Protein AF-A0A7U5YHY9-F1 (afdb_monomer_lite)

Structure (mmCIF, N/CA/C/O backbone):
data_AF-A0A7U5YHY9-F1
#
_entry.id   AF-A0A7U5YHY9-F1
#
loop_
_atom_site.group_PDB
_atom_site.id
_atom_site.type_symbol
_atom_site.label_atom_id
_atom_site.label_alt_id
_atom_site.label_comp_id
_atom_site.label_asym_id
_atom_site.label_entity_id
_atom_site.label_seq_id
_atom_site.pdbx_PDB_ins_code
_atom_site.Cartn_x
_atom_site.Cartn_y
_atom_site.Cartn_z
_atom_site.occupancy
_atom_site.B_iso_or_equiv
_atom_site.auth_seq_id
_atom_site.auth_comp_id
_atom_site.auth_asym_id
_atom_site.auth_atom_id
_atom_site.pdbx_PDB_model_num
ATOM 1 N N . MET A 1 1 ? -14.260 6.556 -24.002 1.00 39.75 1 MET A N 1
ATOM 2 C CA . MET A 1 1 ? -14.361 5.098 -23.768 1.00 39.75 1 MET A CA 1
ATOM 3 C C . MET A 1 1 ? -15.063 4.883 -22.438 1.00 39.75 1 MET A C 1
ATOM 5 O O . MET A 1 1 ? -14.672 5.520 -21.474 1.00 39.75 1 MET A O 1
ATOM 9 N N . ARG A 1 2 ? -16.138 4.084 -22.380 1.00 40.69 2 ARG A N 1
ATOM 10 C CA . ARG A 1 2 ? -16.777 3.734 -21.097 1.00 40.69 2 ARG A CA 1
ATOM 11 C C . ARG A 1 2 ? -15.919 2.653 -20.438 1.00 40.69 2 ARG A C 1
ATOM 13 O O . ARG A 1 2 ? -15.773 1.578 -21.011 1.00 40.69 2 ARG A O 1
ATOM 20 N N . HIS A 1 3 ? -15.315 2.956 -19.293 1.00 51.28 3 HIS A N 1
ATOM 21 C CA . HIS A 1 3 ? -14.530 1.981 -18.535 1.00 51.28 3 HIS A CA 1
ATOM 22 C C . HIS A 1 3 ? -15.446 0.840 -18.067 1.00 51.28 3 HIS A C 1
ATOM 24 O O . HIS A 1 3 ? -16.554 1.087 -17.590 1.00 51.28 3 HIS A O 1
ATOM 30 N N . SER A 1 4 ? -15.005 -0.411 -18.227 1.00 55.16 4 SER A N 1
ATOM 31 C CA . SER A 1 4 ? -15.722 -1.565 -17.675 1.00 55.16 4 SER A CA 1
ATOM 32 C C . SER A 1 4 ? -15.758 -1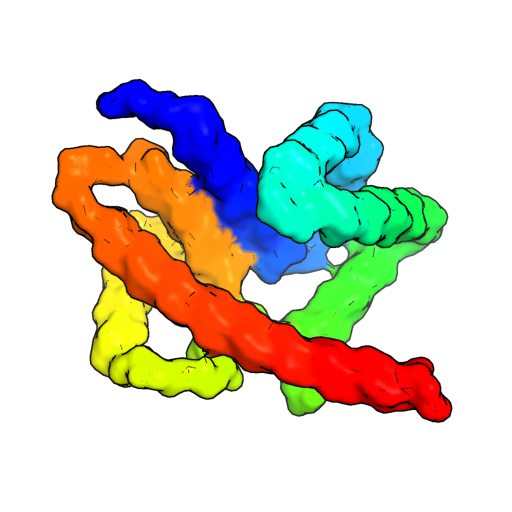.462 -16.140 1.00 55.16 4 SER A C 1
ATOM 34 O O . SER A 1 4 ? -14.768 -1.024 -15.548 1.00 55.16 4 SER A O 1
ATOM 36 N N . PRO A 1 5 ? -16.834 -1.895 -15.457 1.00 60.19 5 PRO A N 1
ATOM 37 C CA . PRO A 1 5 ? -16.908 -1.899 -13.991 1.00 60.19 5 PRO A CA 1
ATOM 38 C C . PRO A 1 5 ? -15.712 -2.589 -13.312 1.00 60.19 5 PRO A C 1
ATOM 40 O O . PRO A 1 5 ? -15.262 -2.170 -12.247 1.00 60.19 5 PRO A O 1
ATOM 43 N N . LEU A 1 6 ? -15.144 -3.614 -13.959 1.00 62.91 6 LEU A N 1
ATOM 44 C CA . LEU A 1 6 ? -13.945 -4.324 -13.495 1.00 62.91 6 LEU A CA 1
ATOM 45 C C . LEU A 1 6 ? -12.694 -3.436 -13.517 1.00 62.91 6 LEU A C 1
ATOM 47 O O . LEU A 1 6 ? -11.847 -3.500 -12.628 1.00 62.91 6 LEU A O 1
ATOM 51 N N . THR A 1 7 ? -12.594 -2.587 -14.532 1.00 63.38 7 THR A N 1
ATOM 52 C CA . THR A 1 7 ? -11.481 -1.673 -14.767 1.00 63.38 7 THR A CA 1
ATOM 53 C C . THR A 1 7 ? -11.444 -0.558 -13.722 1.00 63.38 7 THR A C 1
ATOM 55 O O . THR A 1 7 ? -10.399 -0.304 -13.123 1.00 63.38 7 THR A O 1
ATOM 58 N N . SER A 1 8 ? -12.596 0.050 -13.434 1.00 69.38 8 SER A N 1
ATOM 59 C CA . SER A 1 8 ? -12.729 1.060 -12.377 1.00 69.38 8 SER A CA 1
ATOM 60 C C . SER A 1 8 ? -12.472 0.476 -10.986 1.00 69.38 8 SER A C 1
ATOM 62 O O . SER A 1 8 ? -11.839 1.122 -10.153 1.00 69.38 8 SER A O 1
ATOM 64 N N . ARG A 1 9 ? -12.884 -0.777 -10.746 1.00 75.94 9 ARG A N 1
ATOM 65 C CA . ARG A 1 9 ? -12.631 -1.466 -9.475 1.00 75.94 9 ARG A CA 1
ATOM 66 C C . ARG A 1 9 ? -11.141 -1.708 -9.225 1.00 75.94 9 ARG A C 1
ATOM 68 O O . ARG A 1 9 ? -10.681 -1.502 -8.109 1.00 75.94 9 ARG A O 1
ATOM 75 N N . ARG A 1 10 ? -10.375 -2.088 -10.254 1.00 78.44 10 ARG A N 1
ATOM 76 C CA . ARG A 1 10 ? -8.914 -2.257 -10.145 1.00 78.44 10 ARG A CA 1
ATOM 77 C C . ARG A 1 10 ? -8.200 -0.945 -9.828 1.00 78.44 10 ARG A C 1
ATOM 79 O O . ARG A 1 10 ? -7.355 -0.927 -8.942 1.00 78.44 10 ARG A O 1
ATOM 86 N N . ALA A 1 11 ? -8.574 0.144 -10.499 1.00 81.25 11 ALA A N 1
ATOM 87 C CA . ALA A 1 11 ? -7.994 1.459 -10.231 1.00 81.25 11 ALA A CA 1
ATOM 88 C C . ALA A 1 11 ? -8.232 1.909 -8.780 1.00 81.25 11 ALA A C 1
ATOM 90 O O . ALA A 1 11 ? -7.306 2.387 -8.133 1.00 81.25 11 ALA A O 1
ATOM 91 N N . ALA A 1 12 ? -9.440 1.688 -8.247 1.00 83.88 12 ALA A N 1
ATOM 92 C CA . ALA A 1 12 ? -9.754 1.992 -6.851 1.00 83.88 12 ALA A CA 1
ATOM 93 C C . ALA A 1 12 ? -8.898 1.177 -5.864 1.00 83.88 12 ALA A C 1
ATOM 95 O O . ALA A 1 12 ? -8.415 1.722 -4.877 1.00 83.88 12 ALA A O 1
ATOM 96 N N . VAL A 1 13 ? -8.663 -0.109 -6.149 1.00 86.06 13 VAL A N 1
ATOM 97 C CA . VAL A 1 13 ? -7.796 -0.963 -5.320 1.00 86.06 13 VAL A CA 1
ATOM 98 C C . VAL A 1 13 ? -6.344 -0.481 -5.350 1.00 86.06 13 VAL A C 1
ATOM 100 O O . VAL A 1 13 ? -5.727 -0.362 -4.295 1.00 86.06 13 VAL A O 1
ATOM 103 N N . TYR A 1 14 ? -5.803 -0.153 -6.528 1.00 86.88 14 TYR A N 1
ATOM 104 C CA . TYR A 1 14 ? -4.445 0.388 -6.638 1.00 86.88 14 TYR A CA 1
ATOM 105 C C . TYR A 1 14 ? -4.294 1.714 -5.895 1.00 86.88 14 TYR A C 1
ATOM 107 O O . TYR A 1 14 ? -3.343 1.892 -5.138 1.00 86.88 14 TYR A O 1
ATOM 115 N N . GLN A 1 15 ? -5.264 2.614 -6.051 1.00 85.81 15 GLN A N 1
ATOM 116 C CA . GLN A 1 15 ? -5.257 3.893 -5.353 1.00 85.81 15 GLN A CA 1
ATOM 117 C C . GLN A 1 15 ? -5.297 3.718 -3.830 1.00 85.81 15 GLN A C 1
ATOM 119 O O . GLN A 1 15 ? -4.620 4.448 -3.110 1.00 85.81 15 GLN A O 1
ATOM 124 N N . TRP A 1 16 ? -6.069 2.750 -3.340 1.00 89.31 16 TRP A N 1
ATOM 125 C CA . TRP A 1 16 ? -6.160 2.462 -1.914 1.00 89.31 16 TRP A CA 1
ATOM 126 C C . TRP A 1 16 ? -4.847 1.914 -1.345 1.00 89.31 16 TRP A C 1
ATOM 128 O O . TRP A 1 16 ? -4.351 2.442 -0.353 1.00 89.31 16 TRP A O 1
ATOM 138 N N . PHE A 1 17 ? -4.228 0.925 -1.998 1.00 90.12 17 PHE A N 1
ATOM 139 C CA . PHE A 1 17 ? -2.922 0.419 -1.560 1.00 90.12 17 PHE A CA 1
ATOM 140 C C . PHE A 1 17 ? -1.821 1.475 -1.649 1.00 90.12 17 PHE A C 1
ATOM 142 O O . PHE A 1 17 ? -0.970 1.532 -0.768 1.00 90.12 17 PHE A O 1
ATOM 149 N N . SER A 1 18 ? -1.857 2.336 -2.670 1.00 89.19 18 SER A N 1
ATOM 150 C CA . SER A 1 18 ? -0.938 3.471 -2.774 1.00 89.19 18 SER A CA 1
ATOM 151 C C . SER A 1 18 ? -0.998 4.345 -1.519 1.00 89.19 18 SER A C 1
ATOM 153 O O . SER A 1 18 ? 0.035 4.627 -0.924 1.00 89.19 18 SER A O 1
ATOM 155 N N . GLN A 1 19 ? -2.199 4.687 -1.043 1.00 89.19 19 GLN A N 1
ATOM 156 C CA . GLN A 1 19 ? -2.361 5.491 0.173 1.00 89.19 19 GLN A CA 1
ATOM 157 C C . GLN A 1 19 ? -1.855 4.782 1.435 1.00 89.19 19 GLN A C 1
ATOM 159 O O . GLN A 1 19 ? -1.265 5.433 2.290 1.00 89.19 19 GLN A O 1
ATOM 164 N N . LEU A 1 20 ? -2.071 3.468 1.556 1.00 90.94 20 LEU A N 1
ATOM 165 C CA . LEU A 1 20 ? -1.621 2.690 2.718 1.00 90.94 20 LEU A CA 1
ATOM 166 C C . LEU A 1 20 ? -0.097 2.529 2.796 1.00 90.94 20 LEU A C 1
ATOM 168 O O . LEU A 1 20 ? 0.433 2.359 3.889 1.00 90.94 20 LEU A O 1
ATOM 172 N N . LEU A 1 21 ? 0.585 2.522 1.649 1.00 91.06 21 LEU A N 1
ATOM 173 C CA . LEU A 1 21 ? 2.012 2.205 1.548 1.00 91.06 21 LEU A CA 1
ATOM 174 C C . LEU A 1 21 ? 2.897 3.436 1.343 1.00 91.06 21 LEU A C 1
ATOM 176 O O . LEU A 1 21 ? 4.114 3.299 1.359 1.00 91.06 21 LEU A O 1
ATOM 180 N N . PHE A 1 22 ? 2.319 4.612 1.093 1.00 89.06 22 PHE A N 1
ATOM 181 C CA . PHE A 1 22 ? 3.099 5.816 0.802 1.00 89.06 22 PHE A CA 1
ATOM 182 C C . PHE A 1 22 ? 3.717 6.433 2.057 1.00 89.06 22 PHE A C 1
ATOM 184 O O . PHE A 1 2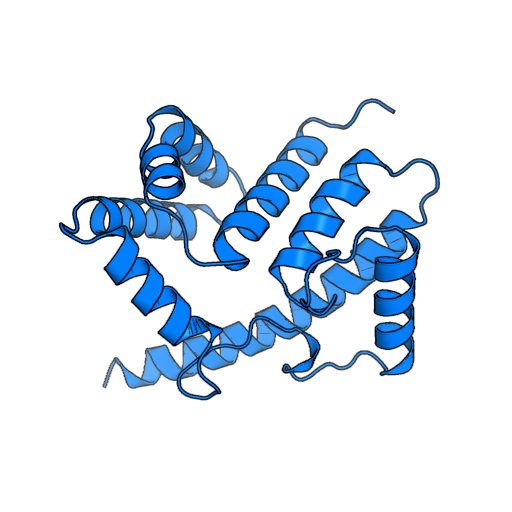2 ? 4.868 6.844 2.040 1.00 89.06 22 PHE A O 1
ATOM 191 N N . GLN A 1 23 ? 2.948 6.507 3.142 1.00 89.62 23 GLN A N 1
ATOM 192 C CA . GLN A 1 23 ? 3.377 7.133 4.387 1.00 89.62 23 GLN A CA 1
ATOM 193 C C . GLN A 1 23 ? 2.531 6.646 5.561 1.00 89.62 23 GLN A C 1
ATOM 195 O O . GLN A 1 23 ? 1.475 6.032 5.387 1.00 89.62 23 GLN A O 1
ATOM 200 N N . GLU A 1 24 ? 2.969 7.000 6.764 1.00 92.88 24 GLU A N 1
ATOM 201 C CA . GLU A 1 24 ? 2.221 6.803 8.000 1.00 92.88 24 GLU A CA 1
ATOM 202 C C . GLU A 1 24 ? 0.809 7.404 7.904 1.00 92.88 24 GLU A C 1
ATOM 204 O O . GLU A 1 24 ? 0.607 8.533 7.439 1.00 92.88 24 GLU A O 1
ATOM 209 N N . LEU A 1 25 ? -0.185 6.644 8.367 1.00 92.12 25 LEU A N 1
ATOM 210 C CA . LEU A 1 25 ? -1.574 7.087 8.363 1.00 92.12 25 LEU A CA 1
ATOM 211 C C . LEU A 1 25 ? -1.831 8.064 9.508 1.00 92.12 25 LEU A C 1
ATOM 213 O O . LEU A 1 25 ? -1.616 7.753 10.680 1.00 92.12 25 LEU A O 1
ATOM 217 N N . SER A 1 26 ? -2.396 9.219 9.170 1.00 91.75 26 SER A N 1
ATOM 218 C CA . SER A 1 26 ? -2.921 10.149 10.165 1.00 91.75 26 SER A CA 1
ATOM 219 C C . SER A 1 26 ? -4.119 9.560 10.915 1.00 91.75 26 SER A C 1
ATOM 221 O O . SER A 1 26 ? -4.844 8.690 10.424 1.00 91.75 26 SER A O 1
ATOM 223 N N . GLU A 1 27 ? -4.403 10.122 12.088 1.00 92.62 27 GLU A N 1
ATOM 224 C CA . GLU A 1 27 ? -5.571 9.760 12.894 1.00 92.62 27 GLU A CA 1
ATOM 225 C C . GLU A 1 27 ? -6.894 9.914 12.117 1.00 92.62 27 GLU A C 1
ATOM 227 O O . GLU A 1 27 ? -7.792 9.079 12.230 1.00 92.62 27 GLU A O 1
ATOM 232 N N . ALA A 1 28 ? -6.998 10.940 11.264 1.00 91.75 28 ALA A N 1
ATOM 233 C CA . ALA A 1 28 ? -8.164 11.154 10.408 1.00 91.75 28 ALA A CA 1
ATOM 234 C C . ALA A 1 28 ? -8.321 10.045 9.352 1.00 91.75 28 ALA A C 1
ATOM 236 O O . ALA A 1 28 ? -9.430 9.557 9.128 1.00 91.75 28 ALA A O 1
ATOM 237 N N . GLN A 1 29 ? -7.219 9.610 8.733 1.00 91.62 29 GLN A N 1
ATOM 238 C CA . GLN A 1 29 ? -7.231 8.503 7.772 1.00 91.62 29 GLN A CA 1
ATOM 239 C C . GLN A 1 29 ? -7.574 7.172 8.454 1.00 91.62 29 GLN A C 1
ATOM 241 O O . GLN A 1 29 ? -8.352 6.390 7.911 1.00 91.62 29 GLN A O 1
ATOM 246 N N . LEU A 1 30 ? -7.072 6.934 9.670 1.00 92.94 30 LEU A N 1
ATOM 247 C CA . LEU A 1 30 ? -7.430 5.752 10.459 1.00 92.94 30 LEU A CA 1
ATOM 248 C C . LEU A 1 30 ? -8.908 5.742 10.854 1.00 92.94 30 LEU A C 1
ATOM 250 O O . LEU A 1 30 ? -9.572 4.711 10.731 1.00 92.94 30 LEU A O 1
ATOM 254 N N . ALA A 1 31 ? -9.450 6.886 11.273 1.00 91.62 31 ALA A N 1
ATOM 255 C CA . ALA A 1 31 ? -10.874 7.020 11.557 1.00 91.62 31 ALA A CA 1
ATOM 256 C C . ALA A 1 31 ? -11.729 6.730 10.310 1.00 91.62 31 ALA A C 1
ATOM 258 O O . ALA A 1 31 ? -12.713 5.994 10.403 1.00 91.62 31 ALA A O 1
ATOM 259 N N . ALA A 1 32 ? -11.322 7.239 9.141 1.00 92.25 32 ALA A N 1
ATOM 260 C CA . ALA A 1 32 ? -11.988 6.959 7.872 1.00 92.25 32 ALA A CA 1
ATOM 261 C C . ALA A 1 32 ? -11.963 5.459 7.531 1.00 92.25 32 ALA A C 1
ATOM 263 O O . ALA A 1 32 ? -13.015 4.895 7.236 1.00 92.25 32 ALA A O 1
ATOM 264 N N . LEU A 1 33 ? -10.813 4.786 7.674 1.00 91.00 33 LEU A N 1
ATOM 265 C CA . LEU A 1 33 ? -10.690 3.333 7.467 1.00 91.00 33 LEU A CA 1
ATOM 266 C C . LEU A 1 33 ? -11.582 2.512 8.409 1.00 91.00 33 LEU A C 1
ATOM 268 O O . LEU A 1 33 ? -12.035 1.426 8.047 1.00 91.00 33 LEU A O 1
ATOM 272 N N . GLY A 1 34 ? -11.849 3.021 9.614 1.00 91.25 34 GLY A N 1
ATOM 273 C CA . GLY A 1 34 ? -12.747 2.395 10.582 1.00 91.25 34 GLY A CA 1
ATOM 274 C C . GLY A 1 34 ? -14.238 2.556 10.279 1.00 91.25 34 GLY A C 1
ATOM 275 O O . GLY A 1 34 ? -15.047 1.884 10.931 1.00 91.25 34 GLY A O 1
ATOM 276 N N . SER A 1 35 ? -14.601 3.414 9.320 1.00 94.38 35 SER A N 1
ATOM 277 C CA . SER A 1 35 ? -15.987 3.724 8.964 1.00 94.38 35 SER A CA 1
ATOM 278 C C . SER A 1 35 ? -16.743 2.515 8.407 1.00 94.38 35 SER A C 1
ATOM 280 O O . SER A 1 35 ? -16.163 1.574 7.857 1.00 94.38 35 SER A O 1
ATOM 282 N N . GLN A 1 36 ? -18.073 2.553 8.514 1.00 93.06 36 GLN A N 1
ATOM 283 C CA . GLN A 1 36 ? -18.924 1.501 7.956 1.00 93.06 36 GLN A CA 1
ATOM 284 C C . GLN A 1 36 ? -18.771 1.389 6.433 1.00 93.06 36 GLN A C 1
ATOM 286 O O . GLN A 1 36 ? -18.761 0.282 5.899 1.00 93.06 36 GLN A O 1
ATOM 291 N N . GLU A 1 37 ? -18.614 2.518 5.740 1.00 92.88 37 GLU A N 1
ATOM 292 C CA . GLU A 1 37 ? -18.405 2.554 4.292 1.00 92.88 37 GLU A CA 1
ATOM 293 C C . GLU A 1 37 ? -17.105 1.842 3.901 1.00 92.88 37 GLU A C 1
ATOM 295 O O . GLU A 1 37 ? -17.123 0.937 3.063 1.00 92.88 37 GLU A O 1
ATOM 300 N N . SER A 1 38 ? -15.991 2.172 4.564 1.00 91.31 38 SER A N 1
ATOM 301 C CA . SER A 1 38 ? -14.705 1.520 4.309 1.00 91.31 38 SER A CA 1
ATOM 302 C C . SER A 1 38 ? -14.749 0.026 4.612 1.00 91.31 38 SER A C 1
ATOM 304 O O . SER A 1 38 ? -14.230 -0.758 3.822 1.00 91.31 38 SER A O 1
ATOM 306 N N . ARG A 1 39 ? -15.426 -0.400 5.687 1.00 91.75 39 ARG A N 1
ATOM 307 C CA . ARG A 1 39 ? -15.599 -1.829 6.009 1.00 91.75 39 ARG A CA 1
ATOM 308 C C . ARG A 1 39 ? -16.362 -2.581 4.923 1.00 91.75 39 ARG A C 1
ATOM 310 O O . ARG A 1 39 ? -15.917 -3.640 4.495 1.00 91.75 39 ARG A O 1
ATOM 317 N N . VAL A 1 40 ? -17.473 -2.026 4.438 1.00 92.69 40 VAL A N 1
ATOM 318 C CA . VAL A 1 40 ? -18.245 -2.628 3.337 1.00 92.69 40 VAL A CA 1
ATOM 319 C C . VAL A 1 40 ? -17.395 -2.721 2.069 1.00 92.69 40 VAL A C 1
ATOM 321 O O . VAL A 1 40 ? -17.397 -3.752 1.391 1.00 92.69 40 VAL A O 1
ATOM 324 N N . TRP A 1 41 ? -16.636 -1.670 1.759 1.00 91.38 41 TRP A N 1
ATOM 325 C CA . TRP A 1 41 ? -15.759 -1.652 0.595 1.00 91.38 41 TRP A CA 1
ATOM 32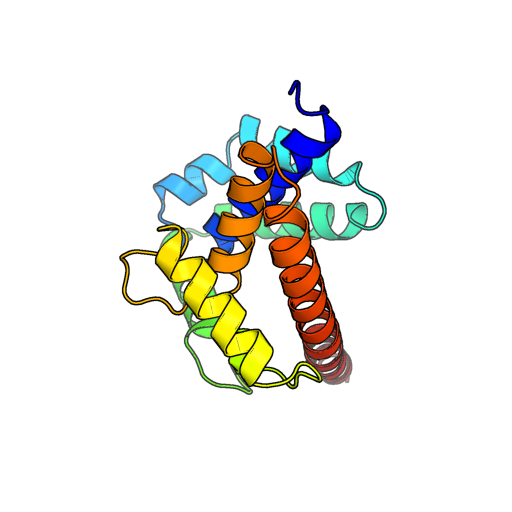6 C C . TRP A 1 41 ? -14.621 -2.684 0.703 1.00 91.38 41 TRP A C 1
ATOM 328 O O . TRP A 1 41 ? -14.433 -3.455 -0.241 1.00 91.38 41 TRP A O 1
ATOM 338 N N . ILE A 1 42 ? -13.935 -2.777 1.851 1.00 91.44 42 ILE A N 1
ATOM 339 C CA . ILE A 1 42 ? -12.881 -3.774 2.126 1.00 91.44 42 ILE A CA 1
ATOM 340 C C . ILE A 1 42 ? -13.447 -5.193 2.011 1.00 91.44 42 ILE A C 1
ATOM 342 O O . ILE A 1 42 ? -12.900 -6.013 1.274 1.00 91.44 42 ILE A O 1
ATOM 346 N N . ALA A 1 43 ? -14.579 -5.477 2.662 1.00 91.00 43 ALA A N 1
ATOM 347 C CA . ALA A 1 43 ? -15.224 -6.787 2.604 1.00 91.00 43 ALA A CA 1
ATOM 348 C C . ALA A 1 43 ? -15.561 -7.195 1.161 1.00 91.00 43 ALA A C 1
ATOM 350 O O . ALA A 1 43 ? -15.399 -8.357 0.779 1.00 91.00 43 ALA A O 1
ATOM 351 N N . SER A 1 44 ? -15.952 -6.230 0.317 1.00 90.12 44 SER A N 1
ATOM 352 C CA . SER A 1 44 ? -16.240 -6.480 -1.098 1.00 90.12 44 SER A CA 1
ATOM 353 C C . SER A 1 44 ? -15.048 -7.086 -1.854 1.00 90.12 44 SER A C 1
ATOM 355 O O . SER A 1 44 ? -15.258 -7.826 -2.822 1.00 90.12 44 SER A O 1
ATOM 357 N N . LEU A 1 45 ? -13.807 -6.801 -1.433 1.00 88.12 45 LEU A N 1
ATOM 358 C CA . LEU A 1 45 ? -12.583 -7.287 -2.079 1.00 88.12 45 LEU A CA 1
ATOM 359 C C . LEU A 1 45 ? -12.406 -8.803 -1.944 1.00 88.12 45 LEU A C 1
ATOM 361 O O . LEU A 1 45 ? -11.730 -9.406 -2.773 1.00 88.12 45 LEU A O 1
ATOM 365 N N . SER A 1 46 ? -13.087 -9.444 -0.990 1.00 88.62 46 SER A N 1
ATOM 366 C CA . SER A 1 46 ? -13.095 -10.907 -0.850 1.00 88.62 46 SER A CA 1
ATOM 367 C C . SER A 1 46 ? -13.728 -11.631 -2.046 1.00 88.62 46 SER A C 1
ATOM 369 O O . SER A 1 46 ? -13.540 -12.833 -2.204 1.00 88.62 46 SER A O 1
ATOM 371 N N . ALA A 1 47 ? -14.462 -10.916 -2.906 1.00 86.44 47 ALA A N 1
ATOM 372 C CA . ALA A 1 47 ? -14.971 -11.454 -4.166 1.00 86.44 47 ALA A CA 1
ATOM 373 C C . ALA A 1 47 ? -13.873 -11.651 -5.234 1.00 86.44 47 ALA A C 1
ATOM 375 O O . ALA A 1 47 ? -14.139 -12.255 -6.272 1.00 86.44 47 ALA A O 1
ATOM 376 N N . ILE A 1 48 ? -12.660 -11.128 -5.016 1.00 83.00 48 ILE A N 1
ATOM 377 C CA . ILE A 1 48 ? -11.519 -11.331 -5.913 1.00 83.00 48 ILE A CA 1
ATOM 378 C C . ILE A 1 48 ? -10.917 -12.720 -5.623 1.00 83.00 48 ILE A C 1
ATOM 380 O O . ILE A 1 48 ? -10.539 -12.985 -4.477 1.00 83.00 48 ILE A O 1
ATOM 384 N N . PRO A 1 49 ? -10.806 -13.614 -6.629 1.00 81.81 49 PRO A N 1
ATOM 385 C CA . PRO A 1 49 ? -10.220 -14.938 -6.438 1.00 81.81 49 PRO A CA 1
ATOM 386 C C . PRO A 1 49 ? -8.823 -14.862 -5.811 1.00 81.81 49 PRO A C 1
ATOM 388 O O . PRO A 1 49 ? -7.978 -14.098 -6.271 1.00 81.81 49 PRO A O 1
ATOM 391 N N . GLY A 1 50 ? -8.593 -15.653 -4.762 1.00 84.19 50 GLY A N 1
ATOM 392 C CA . GLY A 1 50 ? -7.321 -15.706 -4.032 1.00 84.19 50 GLY A CA 1
ATOM 393 C C . GLY A 1 50 ? -7.205 -14.748 -2.841 1.00 84.19 50 GLY A C 1
ATOM 394 O O . GLY A 1 50 ? -6.418 -15.028 -1.952 1.00 84.19 50 GLY A O 1
ATOM 395 N N . LEU A 1 51 ? -8.021 -13.689 -2.750 1.00 84.50 51 LEU A N 1
ATOM 396 C CA . LEU A 1 51 ? -7.862 -12.647 -1.716 1.00 84.50 51 LEU A CA 1
ATOM 397 C C . LEU A 1 51 ? -8.731 -12.850 -0.465 1.00 84.50 51 LEU A C 1
ATOM 399 O O . LEU A 1 51 ? -8.557 -12.153 0.531 1.00 84.50 51 LEU A O 1
ATOM 403 N N . ALA A 1 52 ? -9.686 -13.783 -0.480 1.00 88.75 52 ALA A N 1
ATOM 404 C CA . ALA A 1 52 ? -10.677 -13.909 0.594 1.00 88.75 52 ALA A CA 1
ATOM 405 C C . ALA A 1 52 ? -10.060 -14.154 1.989 1.00 88.75 52 ALA A C 1
ATOM 407 O O . ALA A 1 52 ? -10.576 -13.653 2.989 1.00 88.75 52 ALA A O 1
ATOM 408 N N . SER A 1 53 ? -8.968 -14.924 2.071 1.00 89.69 53 SER A N 1
ATOM 409 C CA . SER A 1 53 ? -8.266 -15.168 3.340 1.00 89.69 53 SER A CA 1
ATOM 410 C C . SER A 1 53 ? -7.516 -13.923 3.815 1.00 89.69 53 SER A C 1
ATOM 412 O O . SER A 1 53 ? -7.644 -13.532 4.979 1.00 89.69 53 SER A O 1
ATOM 414 N N . ASP A 1 54 ? -6.803 -13.260 2.904 1.00 89.38 54 ASP A N 1
ATOM 415 C CA . ASP A 1 54 ? -5.996 -12.075 3.204 1.00 89.38 54 ASP A CA 1
ATOM 416 C C . ASP A 1 54 ? -6.869 -10.908 3.657 1.00 89.38 54 ASP A C 1
ATOM 418 O O . ASP A 1 54 ? -6.551 -10.248 4.642 1.00 89.38 54 ASP A O 1
ATOM 422 N N . ILE A 1 55 ? -8.030 -10.713 3.022 1.00 92.19 55 ILE A N 1
ATOM 423 C CA . ILE A 1 55 ? -8.993 -9.681 3.420 1.00 92.19 55 ILE A CA 1
ATOM 424 C C . ILE A 1 55 ? -9.540 -9.945 4.827 1.00 92.19 55 ILE A C 1
ATOM 426 O O . ILE A 1 55 ? -9.565 -9.032 5.649 1.00 92.19 55 ILE A O 1
ATOM 430 N N . LYS A 1 56 ? -9.883 -11.192 5.173 1.00 91.94 56 LYS A N 1
ATOM 431 C CA . LYS A 1 56 ? -10.280 -11.539 6.553 1.00 91.94 56 LYS A CA 1
ATOM 432 C C . LYS A 1 56 ? -9.141 -11.341 7.558 1.00 91.94 56 LYS A C 1
ATOM 434 O O . LYS A 1 56 ? -9.380 -11.022 8.724 1.00 91.94 56 LYS A O 1
ATOM 439 N N . GLY A 1 57 ? -7.895 -11.589 7.152 1.00 93.12 57 GLY A N 1
ATOM 440 C CA . GLY A 1 57 ? -6.707 -11.271 7.945 1.00 93.12 57 GLY A CA 1
ATOM 441 C C . GLY A 1 57 ? -6.597 -9.769 8.197 1.00 93.12 57 GLY A C 1
ATOM 442 O O . GLY A 1 57 ? -6.520 -9.341 9.349 1.00 93.12 57 GLY A O 1
ATOM 443 N N . PHE A 1 58 ? -6.695 -8.985 7.128 1.00 92.38 58 PHE A N 1
ATOM 444 C CA . PHE A 1 58 ? -6.641 -7.532 7.148 1.00 92.38 58 PHE A CA 1
ATOM 445 C C . PHE A 1 58 ? -7.733 -6.921 8.033 1.00 92.38 58 PHE A C 1
ATOM 447 O O . PHE A 1 58 ? -7.419 -6.117 8.904 1.00 92.38 58 PHE A O 1
ATOM 454 N N . GLU A 1 59 ? -8.997 -7.338 7.903 1.00 94.06 59 GLU A N 1
ATOM 455 C CA . GLU A 1 59 ? -10.103 -6.824 8.728 1.00 94.06 59 GLU A CA 1
ATOM 456 C C . GLU A 1 59 ? -9.889 -7.073 10.229 1.00 94.06 59 GLU A C 1
ATOM 458 O O . GLU A 1 59 ? -10.186 -6.210 11.067 1.00 94.06 59 GLU A O 1
ATOM 463 N N . ARG A 1 60 ? -9.341 -8.244 10.583 1.00 94.62 60 ARG A N 1
ATOM 464 C CA . ARG A 1 60 ? -8.989 -8.571 11.971 1.00 94.62 60 ARG A CA 1
ATOM 465 C C . ARG A 1 60 ? -7.856 -7.683 12.473 1.00 94.62 60 ARG A C 1
ATOM 467 O O . ARG A 1 60 ? -7.977 -7.139 13.569 1.00 94.62 60 ARG A O 1
ATOM 474 N N . SER A 1 61 ? -6.790 -7.516 11.692 1.00 93.62 61 SER A N 1
ATOM 475 C CA . SER A 1 61 ? -5.662 -6.646 12.049 1.00 93.62 61 SER A CA 1
ATOM 476 C C . SER A 1 61 ? -6.091 -5.185 12.179 1.00 93.62 61 SER A C 1
ATOM 478 O O . SER A 1 61 ? -5.794 -4.557 13.191 1.00 93.62 61 SER A O 1
ATOM 480 N N . LEU A 1 62 ? -6.883 -4.675 11.232 1.00 92.81 62 LEU A N 1
ATOM 481 C CA . LEU A 1 62 ? -7.437 -3.323 11.274 1.00 92.81 62 LEU A CA 1
ATOM 482 C C . LEU A 1 62 ? -8.289 -3.110 12.530 1.00 92.81 62 LEU A C 1
ATOM 484 O O . LEU A 1 62 ? -8.149 -2.100 13.211 1.00 92.81 62 LEU A O 1
ATOM 488 N N . THR A 1 63 ? -9.131 -4.081 12.891 1.00 94.50 63 THR A N 1
ATOM 489 C CA . THR A 1 63 ? -9.944 -3.996 14.114 1.00 94.50 63 THR A CA 1
ATOM 490 C C . THR A 1 63 ? -9.077 -3.905 15.372 1.00 94.50 63 THR A C 1
ATOM 492 O O . THR A 1 63 ? -9.384 -3.096 16.244 1.00 94.50 63 THR A O 1
ATOM 495 N N . ARG A 1 64 ? -7.973 -4.660 15.455 1.00 94.31 64 ARG A N 1
ATOM 496 C CA . ARG A 1 64 ? -7.025 -4.566 16.581 1.00 94.31 64 ARG A CA 1
ATOM 497 C C . ARG A 1 64 ? -6.316 -3.215 16.621 1.00 94.31 64 ARG A C 1
ATOM 499 O O . ARG A 1 64 ? -6.236 -2.612 17.684 1.00 94.31 64 ARG A O 1
ATOM 506 N N . VAL A 1 65 ? -5.837 -2.724 15.475 1.00 93.50 65 VAL A N 1
ATOM 507 C CA . VAL A 1 65 ? -5.169 -1.415 15.379 1.00 93.50 65 VAL A CA 1
ATOM 508 C C . VAL A 1 65 ? -6.100 -0.302 15.852 1.00 93.50 65 VAL A C 1
ATOM 510 O O . VAL A 1 65 ? -5.700 0.534 16.654 1.00 93.50 65 VAL A O 1
ATOM 513 N N . LEU A 1 66 ? -7.366 -0.321 15.429 1.00 93.25 66 LEU A N 1
ATOM 514 C CA . LEU A 1 66 ? -8.344 0.706 15.795 1.00 93.25 66 LEU A CA 1
ATOM 515 C C . LEU A 1 66 ? -8.726 0.711 17.285 1.00 93.25 66 LEU A C 1
ATOM 517 O O . LEU A 1 66 ? -9.276 1.713 17.741 1.00 93.25 66 LEU A O 1
ATOM 521 N N . GLN A 1 67 ? -8.446 -0.372 18.019 1.00 94.19 67 GLN A N 1
ATOM 522 C CA . GLN A 1 67 ? -8.671 -0.498 19.465 1.00 94.19 67 GLN A CA 1
ATOM 523 C C . GLN A 1 67 ? -7.494 0.006 20.315 1.00 94.19 67 GLN A C 1
ATOM 525 O O . GLN A 1 67 ? -7.651 0.156 21.526 1.00 94.19 67 GLN A O 1
ATOM 530 N N . ARG A 1 68 ? -6.324 0.262 19.714 1.00 94.19 68 ARG A N 1
ATOM 531 C CA . ARG A 1 68 ? -5.156 0.801 20.425 1.00 94.19 68 ARG A CA 1
ATOM 532 C C . ARG A 1 68 ? -5.443 2.222 20.914 1.00 94.19 68 ARG A C 1
ATOM 534 O O . ARG A 1 68 ? -5.981 3.042 20.170 1.00 94.19 68 ARG A O 1
ATOM 541 N N . ALA A 1 69 ? -5.037 2.526 22.147 1.00 90.62 69 ALA A N 1
ATOM 542 C CA . ALA A 1 69 ? -5.207 3.859 22.724 1.00 90.62 69 ALA A CA 1
ATOM 543 C C . ALA A 1 69 ? -4.381 4.918 21.972 1.00 90.62 69 ALA A C 1
ATOM 545 O O . ALA A 1 69 ? -4.866 6.023 21.749 1.00 90.62 69 ALA A O 1
ATOM 546 N N . ALA A 1 70 ? -3.170 4.561 21.529 1.00 93.00 70 ALA A N 1
ATOM 547 C CA . ALA A 1 70 ? -2.277 5.422 20.755 1.00 93.00 70 ALA A CA 1
ATOM 548 C C . ALA A 1 70 ? -2.143 4.936 19.299 1.00 93.00 70 ALA A C 1
ATOM 550 O O . ALA A 1 70 ? -1.049 4.901 18.739 1.00 93.00 70 ALA A O 1
ATOM 551 N N . ARG A 1 71 ? -3.261 4.543 18.670 1.00 93.81 71 ARG A N 1
ATOM 552 C CA . ARG A 1 71 ? -3.284 3.848 17.368 1.00 93.81 71 ARG A CA 1
ATOM 553 C C . ARG A 1 71 ? -2.463 4.498 16.253 1.00 93.81 71 ARG A C 1
ATOM 555 O O . ARG A 1 71 ? -1.744 3.770 15.578 1.00 93.81 71 ARG A O 1
ATOM 562 N N . ALA A 1 72 ? -2.539 5.818 16.065 1.00 93.12 7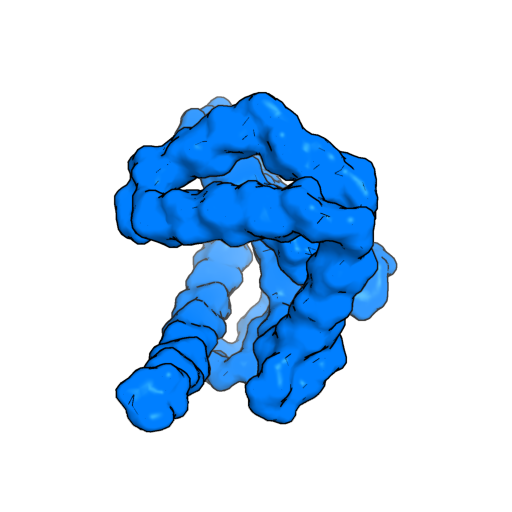2 ALA A N 1
ATOM 563 C CA . ALA A 1 72 ? -1.761 6.500 15.029 1.00 93.12 72 ALA A CA 1
ATOM 564 C C . ALA A 1 72 ? -0.257 6.413 15.300 1.00 93.12 72 ALA A C 1
ATOM 566 O O . ALA A 1 72 ? 0.504 6.070 14.405 1.00 93.12 72 ALA A O 1
ATOM 567 N N . GLN A 1 73 ? 0.166 6.654 16.542 1.00 94.81 73 GLN A N 1
ATOM 568 C CA . GLN A 1 73 ? 1.577 6.613 16.921 1.00 94.81 73 GLN A CA 1
ATOM 569 C C . GLN A 1 73 ? 2.142 5.189 16.873 1.00 94.81 73 GLN A C 1
ATOM 571 O O . GLN A 1 73 ? 3.242 4.979 16.373 1.00 94.81 73 GLN A O 1
ATOM 576 N N . GLU A 1 74 ? 1.390 4.206 17.367 1.00 94.31 74 GLU A N 1
ATOM 577 C CA . GLU A 1 74 ? 1.799 2.802 17.315 1.00 94.31 74 GLU A CA 1
ATOM 578 C C . GLU A 1 74 ? 1.882 2.301 15.869 1.00 94.31 74 GLU A C 1
ATOM 580 O O . GLU A 1 74 ? 2.847 1.636 15.508 1.00 94.31 74 GLU A O 1
ATOM 585 N N . LEU A 1 75 ? 0.912 2.647 15.016 1.00 94.38 75 LEU A N 1
ATOM 586 C CA . LEU A 1 75 ? 0.951 2.242 13.611 1.00 94.38 75 LEU A CA 1
ATOM 587 C C . LEU A 1 75 ? 2.036 2.982 12.816 1.00 94.38 75 LEU A C 1
ATOM 589 O O . LEU A 1 75 ? 2.633 2.393 11.922 1.00 94.38 75 LEU A O 1
ATOM 593 N N . ALA A 1 76 ? 2.317 4.244 13.143 1.00 94.12 76 ALA A N 1
ATOM 594 C CA . ALA A 1 76 ? 3.456 4.974 12.596 1.00 94.12 76 ALA A CA 1
ATOM 595 C C . ALA A 1 76 ? 4.782 4.289 12.956 1.00 94.12 76 ALA A C 1
ATOM 597 O O . ALA A 1 76 ? 5.627 4.084 12.092 1.00 94.12 76 ALA A O 1
ATOM 598 N N . ALA A 1 77 ? 4.937 3.841 14.206 1.00 93.50 77 ALA A N 1
ATOM 599 C CA . ALA A 1 77 ? 6.106 3.072 14.624 1.00 93.50 77 ALA A CA 1
ATOM 600 C C . ALA A 1 77 ? 6.212 1.720 13.892 1.00 93.50 77 ALA A C 1
ATOM 602 O O . ALA A 1 77 ? 7.309 1.342 13.474 1.00 93.50 77 ALA A O 1
ATOM 603 N N . ASP A 1 78 ? 5.087 1.021 13.690 1.00 92.06 78 ASP A N 1
ATOM 604 C CA . ASP A 1 78 ? 5.028 -0.203 12.878 1.00 92.06 78 ASP A CA 1
ATOM 605 C C . ASP A 1 78 ? 5.468 0.088 11.424 1.00 92.06 78 ASP A C 1
ATOM 607 O O . ASP A 1 78 ? 6.294 -0.637 10.869 1.00 92.06 78 ASP A O 1
ATOM 611 N N . PHE A 1 79 ? 4.978 1.180 10.820 1.00 92.88 79 PHE A N 1
ATOM 612 C CA . PHE A 1 79 ? 5.346 1.613 9.466 1.00 92.88 79 PHE A CA 1
ATOM 613 C C . PHE A 1 79 ? 6.835 1.955 9.362 1.00 92.88 79 PHE A C 1
ATOM 615 O O . PHE A 1 79 ? 7.512 1.468 8.460 1.00 92.88 79 PHE A O 1
ATOM 622 N N . ALA A 1 80 ? 7.366 2.746 10.297 1.00 90.75 80 ALA A N 1
ATOM 623 C CA . ALA A 1 80 ? 8.773 3.123 10.324 1.00 90.75 80 ALA A CA 1
ATOM 624 C C . ALA A 1 80 ? 9.681 1.895 10.460 1.00 90.75 80 ALA A C 1
ATOM 626 O O . ALA A 1 80 ? 10.661 1.757 9.728 1.00 90.75 80 ALA A O 1
ATOM 627 N N . SER A 1 81 ? 9.315 0.971 11.351 1.00 89.88 81 SER A N 1
ATOM 628 C CA . SER A 1 81 ? 10.051 -0.279 11.552 1.00 89.88 81 SER A CA 1
ATOM 629 C C . SER A 1 81 ? 10.044 -1.150 10.297 1.00 89.88 81 SER A C 1
ATOM 631 O O . SER A 1 81 ? 11.053 -1.780 9.988 1.00 89.88 81 SER A O 1
ATOM 633 N N . LEU A 1 82 ? 8.926 -1.162 9.564 1.00 89.69 82 LEU A N 1
ATOM 634 C CA . LEU A 1 82 ? 8.775 -1.973 8.365 1.00 89.69 82 LEU A CA 1
ATOM 635 C C . LEU A 1 82 ? 9.426 -1.348 7.128 1.00 89.69 82 LEU A C 1
ATOM 637 O O . LEU A 1 82 ? 10.073 -2.077 6.397 1.00 89.69 82 LEU A O 1
ATOM 641 N N . PHE A 1 83 ? 9.276 -0.048 6.868 1.00 89.62 83 PHE A N 1
ATOM 642 C CA . PHE A 1 83 ? 9.658 0.551 5.577 1.00 89.62 83 PHE A CA 1
ATOM 643 C C . PHE A 1 83 ? 10.831 1.533 5.637 1.00 89.62 83 PHE A C 1
ATOM 645 O O . PHE A 1 83 ? 11.465 1.770 4.609 1.00 89.62 83 PHE A O 1
ATOM 652 N N . LEU A 1 84 ? 11.134 2.106 6.808 1.00 87.44 84 LEU A N 1
ATOM 653 C CA . LEU A 1 84 ? 12.186 3.124 6.951 1.00 87.44 84 LEU A CA 1
ATOM 654 C C . LEU A 1 84 ? 13.511 2.552 7.474 1.00 87.44 84 LEU A C 1
ATOM 656 O O . LEU A 1 84 ? 14.552 3.197 7.352 1.00 87.44 84 LEU A O 1
ATOM 660 N N . LEU A 1 85 ? 13.494 1.345 8.045 1.00 86.81 85 LEU A N 1
ATOM 661 C CA . LEU A 1 85 ? 14.705 0.633 8.450 1.00 86.81 85 LEU A CA 1
ATOM 662 C C . LEU A 1 85 ? 15.282 -0.188 7.291 1.00 86.81 85 LEU A C 1
ATOM 664 O O . LEU A 1 85 ? 14.559 -0.719 6.449 1.00 86.81 85 LEU A O 1
ATOM 668 N N . ALA A 1 86 ? 16.609 -0.319 7.261 1.00 77.50 86 ALA A N 1
ATOM 669 C CA . ALA A 1 86 ? 17.286 -1.142 6.266 1.00 77.50 86 ALA A CA 1
ATOM 670 C C . ALA A 1 86 ? 17.053 -2.650 6.518 1.00 77.50 86 ALA A C 1
ATOM 672 O O . ALA A 1 86 ? 16.862 -3.069 7.669 1.00 77.50 86 ALA A O 1
ATOM 673 N N . PRO A 1 87 ? 17.129 -3.491 5.470 1.00 71.94 87 PRO A N 1
ATOM 674 C CA . PRO A 1 87 ? 17.167 -4.941 5.631 1.00 71.94 87 PRO A CA 1
ATOM 675 C C . PRO A 1 87 ? 18.306 -5.390 6.568 1.00 71.94 87 PRO A C 1
ATOM 677 O O . PRO A 1 87 ? 19.361 -4.749 6.599 1.00 71.94 87 PRO A O 1
ATOM 680 N N . PRO A 1 88 ? 18.136 -6.493 7.322 1.00 74.06 88 PRO A N 1
ATOM 681 C CA . PRO A 1 88 ? 17.007 -7.430 7.270 1.00 74.06 88 PRO A CA 1
ATOM 682 C C . PRO A 1 88 ? 15.812 -7.033 8.154 1.00 74.06 88 PRO A C 1
ATOM 684 O O . PRO A 1 88 ? 14.820 -7.749 8.174 1.00 74.06 88 PRO A O 1
ATOM 687 N N . VAL A 1 89 ? 15.907 -5.933 8.911 1.00 80.00 89 VAL A N 1
ATOM 688 C CA . VAL A 1 89 ? 14.869 -5.540 9.882 1.00 80.00 89 VAL A CA 1
ATOM 689 C C . VAL A 1 89 ? 13.636 -4.971 9.180 1.00 80.00 89 VAL A C 1
ATOM 691 O O . VAL A 1 89 ? 12.513 -5.304 9.550 1.00 80.00 89 VAL A O 1
ATOM 694 N N . GLY A 1 90 ? 13.854 -4.126 8.173 1.00 82.25 90 GLY A N 1
ATOM 695 C CA . GLY A 1 90 ? 12.803 -3.576 7.324 1.00 82.25 90 GLY A CA 1
ATOM 696 C C . GLY A 1 90 ? 12.761 -4.216 5.936 1.00 82.25 90 GLY A C 1
ATOM 697 O O . GLY A 1 90 ? 13.683 -4.901 5.490 1.00 82.25 90 GLY A O 1
ATOM 698 N N . VAL A 1 91 ? 11.671 -3.940 5.235 1.00 86.69 91 VAL A N 1
ATOM 699 C CA . VAL A 1 91 ? 11.380 -4.305 3.855 1.00 86.69 91 VAL A CA 1
ATOM 700 C C . VAL A 1 91 ? 11.360 -3.023 3.036 1.00 86.69 91 VAL A C 1
ATOM 702 O O . VAL A 1 91 ? 10.606 -2.097 3.323 1.00 86.69 91 VAL A O 1
ATOM 705 N N . SER A 1 92 ? 12.185 -2.948 1.996 1.00 86.94 92 SER A N 1
ATOM 706 C CA . SER A 1 92 ? 12.285 -1.703 1.247 1.00 86.94 92 SER A CA 1
ATOM 707 C C . SER A 1 92 ? 11.075 -1.471 0.332 1.00 86.94 92 SER A C 1
ATOM 709 O O . SER A 1 92 ? 10.692 -2.377 -0.405 1.00 86.94 92 SER A O 1
ATOM 711 N N . PRO A 1 93 ? 10.483 -0.269 0.289 1.00 88.38 93 PRO A N 1
ATOM 712 C CA . PRO A 1 93 ? 9.365 -0.002 -0.612 1.00 88.38 93 PRO A CA 1
ATOM 713 C C . PRO A 1 93 ? 9.793 0.281 -2.065 1.00 88.38 93 PRO A C 1
ATOM 715 O O . PRO A 1 93 ? 8.926 0.516 -2.905 1.00 88.38 93 PRO A O 1
ATOM 718 N N . TYR A 1 94 ? 11.094 0.265 -2.383 1.00 86.50 94 TYR A N 1
ATOM 719 C CA . TYR A 1 94 ? 11.624 0.572 -3.717 1.00 86.50 94 TYR A CA 1
ATOM 720 C C . TYR A 1 94 ? 11.949 -0.694 -4.509 1.00 86.50 94 TYR A C 1
ATOM 722 O O . TYR A 1 94 ? 12.757 -1.517 -4.072 1.00 86.50 94 TYR A O 1
ATOM 730 N N . ALA A 1 95 ? 11.390 -0.808 -5.716 1.00 81.19 95 ALA A N 1
ATOM 731 C CA . ALA A 1 95 ? 11.643 -1.931 -6.622 1.00 81.19 95 ALA A CA 1
ATOM 732 C C . ALA A 1 95 ? 13.139 -2.082 -6.964 1.00 81.19 95 ALA A C 1
ATOM 734 O O . ALA A 1 95 ? 13.654 -3.188 -7.114 1.00 81.19 95 ALA A O 1
ATOM 735 N N . GLY A 1 96 ? 13.886 -0.971 -7.038 1.00 79.50 96 GLY A N 1
ATOM 736 C CA . GLY A 1 96 ? 15.321 -0.987 -7.319 1.00 79.50 96 GLY A CA 1
ATOM 737 C C . GLY A 1 96 ? 16.173 -1.742 -6.292 1.00 79.50 96 GLY A C 1
ATOM 738 O O . GLY A 1 96 ? 17.298 -2.124 -6.623 1.00 79.50 96 GLY A O 1
ATOM 739 N N . HIS A 1 97 ? 15.659 -1.978 -5.081 1.00 84.12 97 HIS A N 1
ATOM 740 C CA . HIS A 1 97 ? 16.372 -2.677 -4.008 1.00 84.12 97 HIS A CA 1
ATOM 741 C C . HIS A 1 97 ? 16.192 -4.200 -4.032 1.00 84.12 97 HIS A C 1
ATOM 743 O O . HIS A 1 97 ? 16.898 -4.905 -3.310 1.00 84.12 97 HIS A O 1
ATOM 749 N N . TYR A 1 98 ? 15.298 -4.715 -4.875 1.00 81.75 98 TYR A N 1
ATOM 750 C CA . TYR A 1 98 ? 15.092 -6.147 -5.061 1.00 81.75 98 TYR A CA 1
ATOM 751 C C . TYR A 1 98 ? 15.886 -6.673 -6.257 1.00 81.75 98 TYR A C 1
ATOM 753 O O . TYR A 1 98 ? 16.148 -5.916 -7.195 1.00 81.75 98 TYR A O 1
ATOM 761 N N . PRO A 1 99 ? 16.290 -7.956 -6.269 1.00 80.62 99 PRO A N 1
ATOM 762 C CA . PRO A 1 99 ? 16.865 -8.574 -7.456 1.00 80.62 99 PRO A CA 1
ATOM 763 C C . PRO A 1 99 ? 15.871 -8.531 -8.621 1.00 80.62 99 PRO A C 1
ATOM 765 O O . PRO A 1 99 ? 14.741 -8.986 -8.497 1.00 80.62 99 PRO A O 1
ATOM 768 N N . HIS A 1 100 ? 16.314 -8.017 -9.763 1.00 73.50 100 HIS 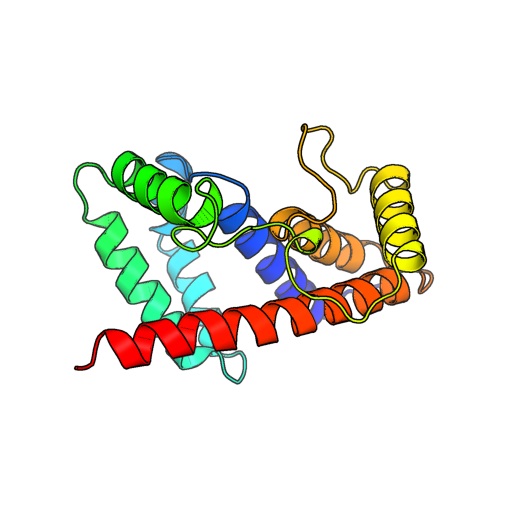A N 1
ATOM 769 C CA . HIS A 1 100 ? 15.501 -7.880 -10.972 1.00 73.50 100 HIS A CA 1
ATOM 770 C C . HIS A 1 100 ? 16.229 -8.510 -12.156 1.00 73.50 100 HIS A C 1
ATOM 772 O O . HIS A 1 100 ? 17.444 -8.349 -12.305 1.00 73.50 100 HIS A O 1
ATOM 778 N N . THR A 1 101 ? 15.488 -9.183 -13.038 1.00 74.44 101 THR A N 1
ATOM 779 C CA . THR A 1 101 ? 16.042 -9.666 -14.316 1.00 74.44 101 THR A CA 1
ATOM 780 C C . THR A 1 101 ? 15.947 -8.608 -15.414 1.00 74.44 101 THR A C 1
ATOM 782 O O . THR A 1 101 ? 16.610 -8.709 -16.449 1.00 74.44 101 THR A O 1
ATOM 785 N N . THR A 1 102 ? 15.172 -7.547 -15.170 1.00 72.12 102 THR A N 1
ATOM 786 C CA . THR A 1 102 ? 14.955 -6.474 -16.140 1.00 72.12 102 THR A CA 1
ATOM 787 C C . THR A 1 102 ? 16.205 -5.588 -16.317 1.00 72.12 102 THR A C 1
ATOM 789 O O . THR A 1 102 ? 16.760 -5.082 -15.328 1.00 72.12 102 THR A O 1
ATOM 792 N N . PRO A 1 103 ? 16.648 -5.315 -17.563 1.00 76.62 103 PRO A N 1
ATOM 793 C CA . PRO A 1 103 ? 17.824 -4.489 -17.828 1.00 76.62 103 PRO A CA 1
ATOM 794 C C . PRO A 1 103 ? 17.747 -3.078 -17.223 1.00 76.62 103 PRO A C 1
ATOM 796 O O . PRO A 1 103 ? 16.708 -2.415 -17.217 1.00 76.62 103 PRO A O 1
ATOM 799 N N . ALA A 1 104 ? 18.891 -2.543 -16.783 1.00 75.25 104 ALA A N 1
ATOM 800 C CA . ALA A 1 104 ? 18.984 -1.190 -16.214 1.00 75.25 104 ALA A CA 1
ATOM 801 C C . ALA A 1 104 ? 18.534 -0.070 -17.178 1.00 75.25 104 ALA A C 1
ATOM 803 O O . ALA A 1 104 ? 18.157 1.018 -16.745 1.00 75.25 104 ALA A O 1
ATOM 804 N N . GLN A 1 105 ? 18.585 -0.302 -18.492 1.00 74.00 105 GLN A N 1
ATOM 805 C CA . GLN A 1 105 ? 18.101 0.654 -19.489 1.00 74.00 105 GLN A CA 1
ATOM 806 C C . GLN A 1 105 ? 16.573 0.777 -19.481 1.00 74.00 105 GLN A C 1
ATOM 808 O O . GLN A 1 105 ? 16.066 1.895 -19.484 1.00 74.00 105 GLN A O 1
ATOM 813 N N . GLU A 1 106 ? 15.854 -0.340 -19.411 1.00 72.31 106 GLU A N 1
ATOM 814 C CA . GLU A 1 106 ? 14.387 -0.364 -19.386 1.00 72.31 106 GLU A CA 1
ATOM 815 C C . GLU A 1 106 ? 13.838 0.283 -18.108 1.00 72.31 106 GLU A C 1
ATOM 817 O O . GLU A 1 106 ? 12.874 1.045 -18.154 1.00 72.31 106 GLU A O 1
ATOM 822 N N . ARG A 1 107 ? 14.529 0.094 -16.976 1.00 72.06 107 ARG A N 1
ATOM 823 C CA . ARG A 1 107 ? 14.225 0.796 -15.716 1.00 72.06 107 ARG A CA 1
ATOM 824 C C . ARG A 1 107 ? 14.400 2.308 -15.818 1.00 72.06 107 ARG A C 1
ATOM 826 O O . ARG A 1 107 ? 13.548 3.066 -15.365 1.00 72.06 107 ARG A O 1
ATOM 833 N N . ARG A 1 108 ? 15.484 2.766 -16.453 1.00 73.88 108 ARG A N 1
ATOM 834 C CA . ARG A 1 108 ? 15.710 4.201 -16.693 1.00 73.88 108 ARG A CA 1
ATOM 835 C C . ARG A 1 108 ? 14.664 4.795 -17.632 1.00 73.88 108 ARG A C 1
ATOM 837 O O . ARG A 1 108 ? 14.210 5.906 -17.387 1.00 73.88 108 ARG A O 1
ATOM 844 N N . GLN A 1 109 ? 14.264 4.056 -18.667 1.00 73.00 109 GLN A N 1
ATOM 845 C CA . GLN A 1 109 ? 13.185 4.467 -19.566 1.00 73.00 109 GLN A CA 1
ATOM 846 C C . GLN A 1 109 ? 11.857 4.590 -18.812 1.00 73.00 109 GLN A C 1
ATOM 848 O O . GLN A 1 109 ? 11.187 5.605 -18.952 1.00 73.00 109 GLN A O 1
ATOM 853 N N . MET A 1 110 ? 11.518 3.629 -17.949 1.00 71.69 110 MET A N 1
ATOM 854 C CA . MET A 1 110 ? 10.327 3.709 -17.096 1.00 71.69 110 MET A CA 1
ATOM 855 C C . MET A 1 110 ? 10.332 4.961 -16.207 1.00 71.69 110 MET A C 1
ATOM 857 O O . MET A 1 110 ? 9.354 5.707 -16.186 1.00 71.69 110 MET A O 1
ATOM 861 N N . ASN A 1 111 ? 11.444 5.232 -15.519 1.00 70.62 111 ASN A N 1
ATOM 862 C CA . ASN A 1 111 ? 11.570 6.412 -14.660 1.00 70.62 111 ASN A CA 1
ATOM 863 C C . ASN A 1 111 ? 11.454 7.724 -15.451 1.00 70.62 111 ASN A C 1
ATOM 865 O O . ASN A 1 111 ? 10.773 8.645 -15.007 1.00 70.62 111 ASN A O 1
ATOM 869 N N . ALA A 1 112 ? 12.057 7.805 -16.641 1.00 71.56 112 ALA A N 1
ATOM 870 C CA . ALA A 1 112 ? 11.927 8.976 -17.509 1.00 71.56 112 ALA A CA 1
ATOM 871 C C . ALA A 1 112 ? 10.466 9.218 -17.923 1.00 71.56 112 ALA A C 1
ATOM 873 O O . ALA A 1 112 ? 9.974 10.338 -17.821 1.00 71.56 112 ALA A O 1
ATOM 874 N N . LEU A 1 113 ? 9.747 8.159 -18.299 1.00 68.69 113 LEU A N 1
ATOM 875 C CA . LEU A 1 113 ? 8.334 8.244 -18.672 1.00 68.69 113 LEU A CA 1
ATOM 876 C C . LEU A 1 113 ? 7.439 8.664 -17.499 1.00 68.69 113 LEU A C 1
ATOM 878 O O . LEU A 1 113 ? 6.495 9.431 -17.682 1.00 68.69 113 LEU A O 1
ATOM 882 N N . LEU A 1 114 ? 7.735 8.178 -16.292 1.00 69.12 114 LEU A N 1
ATOM 883 C CA . LEU A 1 114 ? 7.041 8.567 -15.064 1.00 69.12 114 LEU A CA 1
ATOM 884 C C . LEU A 1 114 ? 7.183 10.070 -14.787 1.00 69.12 114 LEU A C 1
ATOM 886 O O . LEU A 1 114 ? 6.190 10.740 -14.493 1.00 69.12 114 LEU A O 1
ATOM 890 N N . VAL A 1 115 ? 8.397 10.602 -14.942 1.00 69.62 115 VAL A N 1
ATOM 891 C CA . VAL A 1 115 ? 8.697 12.031 -14.774 1.00 69.62 115 VAL A CA 1
ATOM 892 C C . VAL A 1 115 ? 8.030 12.878 -15.862 1.00 69.62 115 VAL A C 1
ATOM 894 O O . VAL A 1 115 ? 7.370 13.864 -15.543 1.00 69.62 115 VAL A O 1
ATOM 897 N N . GLU A 1 116 ? 8.142 12.486 -17.134 1.00 66.88 116 GLU A N 1
ATOM 898 C CA . GLU A 1 116 ? 7.592 13.237 -18.276 1.00 66.88 116 GLU A CA 1
ATOM 899 C C . GLU A 1 116 ? 6.073 13.437 -18.207 1.00 66.88 116 GLU A C 1
ATOM 901 O O . GLU A 1 116 ? 5.552 14.428 -18.716 1.00 66.88 116 GLU A O 1
ATOM 906 N N . GLN A 1 117 ? 5.350 12.502 -17.594 1.00 61.66 117 GLN A N 1
ATOM 907 C CA . GLN A 1 117 ? 3.890 12.540 -17.531 1.00 61.66 117 GLN A CA 1
ATOM 908 C C . GLN A 1 117 ? 3.345 13.256 -16.285 1.00 61.66 117 GLN A C 1
ATOM 910 O O . GLN A 1 117 ? 2.131 13.251 -16.077 1.00 61.66 117 GLN A O 1
ATOM 915 N N . GLU A 1 118 ? 4.219 13.841 -15.454 1.00 63.00 118 GLU A N 1
ATOM 916 C CA . GLU A 1 118 ? 3.887 14.348 -14.110 1.00 63.00 118 GLU A CA 1
ATOM 917 C C . GLU A 1 118 ? 3.238 13.273 -13.215 1.00 63.00 118 GLU A C 1
ATOM 919 O O . GLU A 1 118 ? 2.413 13.571 -12.351 1.00 63.00 118 GLU A O 1
ATOM 924 N N . LEU A 1 119 ? 3.563 11.999 -13.466 1.00 57.66 119 LEU A N 1
ATOM 925 C CA . LEU A 1 119 ? 3.023 10.854 -12.728 1.00 57.66 119 LEU A CA 1
ATOM 926 C C . LEU A 1 119 ? 4.006 10.337 -11.668 1.00 57.66 119 LEU A C 1
ATOM 928 O O . LEU A 1 119 ? 3.608 9.566 -10.797 1.00 57.66 119 LEU A O 1
ATOM 932 N N . ALA A 1 120 ? 5.264 10.779 -11.714 1.00 54.97 120 ALA A N 1
ATOM 933 C CA . ALA A 1 120 ? 6.141 10.785 -10.554 1.00 54.97 120 ALA A CA 1
ATOM 934 C C . ALA A 1 120 ? 5.681 11.891 -9.580 1.00 54.97 120 ALA A C 1
ATOM 936 O O . ALA A 1 120 ? 5.286 12.972 -10.035 1.00 54.97 120 ALA A O 1
ATOM 937 N N . PRO A 1 121 ? 5.721 11.663 -8.257 1.00 53.44 121 PRO A N 1
ATOM 938 C CA . PRO A 1 121 ? 5.464 12.710 -7.282 1.00 53.44 121 PRO A CA 1
ATOM 939 C C . PRO A 1 121 ? 6.351 13.919 -7.559 1.00 53.44 121 PRO A C 1
ATOM 941 O O . PRO A 1 121 ? 7.520 13.778 -7.902 1.00 53.44 121 PRO A O 1
ATOM 944 N N . ARG A 1 122 ? 5.807 15.121 -7.347 1.00 50.53 122 ARG A N 1
ATOM 945 C CA . ARG A 1 122 ? 6.640 16.324 -7.168 1.00 50.53 122 ARG A CA 1
ATOM 946 C C . ARG A 1 122 ? 7.380 16.313 -5.820 1.00 50.53 122 ARG A C 1
ATOM 948 O O . ARG A 1 122 ? 8.230 17.165 -5.591 1.00 50.53 122 ARG A O 1
ATOM 955 N N . GLU A 1 123 ? 7.023 15.373 -4.947 1.00 52.19 123 GLU A N 1
ATOM 956 C CA . GLU A 1 123 ? 7.692 15.053 -3.686 1.00 52.19 123 GLU A CA 1
ATOM 957 C C . GLU A 1 123 ? 9.017 14.313 -3.955 1.00 52.19 123 GLU A C 1
ATOM 959 O O . GLU A 1 123 ? 9.163 13.671 -4.991 1.00 52.19 123 GLU A O 1
ATOM 964 N N . ASN A 1 124 ? 9.964 14.357 -3.013 1.00 58.53 124 ASN A N 1
ATOM 965 C CA . ASN A 1 124 ? 11.319 13.777 -3.113 1.00 58.53 124 ASN A CA 1
ATOM 966 C C . ASN A 1 124 ? 11.383 12.235 -3.273 1.00 58.53 124 ASN A C 1
ATOM 968 O O . ASN A 1 124 ? 12.457 11.656 -3.115 1.00 58.53 124 ASN A O 1
ATOM 972 N N . GLU A 1 125 ? 10.266 11.565 -3.554 1.00 66.75 125 GLU A N 1
ATOM 973 C CA . GLU A 1 125 ? 10.187 10.109 -3.637 1.00 66.75 125 GLU A CA 1
ATOM 974 C C . GLU A 1 125 ? 10.507 9.565 -5.029 1.00 66.75 125 GLU A C 1
ATOM 976 O O . GLU A 1 125 ? 10.058 10.087 -6.054 1.00 66.75 125 GLU A O 1
ATOM 981 N N . ALA A 1 126 ? 11.278 8.477 -5.065 1.00 76.31 126 ALA A N 1
ATOM 982 C CA . ALA A 1 126 ? 11.708 7.864 -6.313 1.00 76.31 126 ALA A CA 1
ATOM 983 C C . ALA A 1 126 ? 10.546 7.145 -7.016 1.00 76.31 126 ALA A C 1
ATOM 985 O O . ALA A 1 126 ? 9.669 6.535 -6.404 1.00 76.31 126 ALA A O 1
ATOM 986 N N . SER A 1 127 ? 10.544 7.195 -8.347 1.00 74.94 127 SER A N 1
ATOM 987 C CA . SER A 1 127 ? 9.478 6.640 -9.186 1.00 74.94 127 SER A CA 1
ATOM 988 C C . SER A 1 127 ? 9.367 5.109 -9.129 1.00 74.94 127 SER A C 1
ATOM 990 O O . SER A 1 127 ? 8.375 4.542 -9.589 1.00 74.94 127 SER A O 1
ATOM 992 N N . ASP A 1 128 ? 10.358 4.432 -8.549 1.00 79.50 128 ASP A N 1
ATOM 993 C CA . ASP A 1 128 ? 10.360 2.996 -8.285 1.00 79.50 128 ASP A CA 1
ATOM 994 C C . ASP A 1 128 ? 9.792 2.613 -6.905 1.00 79.50 128 ASP A C 1
ATOM 996 O O . ASP A 1 128 ? 9.720 1.425 -6.593 1.00 79.50 128 ASP A O 1
ATOM 1000 N N . HIS A 1 129 ? 9.325 3.578 -6.106 1.00 85.19 129 HIS A N 1
ATOM 1001 C CA . HIS A 1 129 ? 8.575 3.314 -4.879 1.00 85.19 129 HIS A CA 1
ATOM 1002 C C . HIS A 1 129 ? 7.213 2.659 -5.194 1.00 85.19 129 HIS A C 1
ATOM 1004 O O . HIS A 1 129 ? 6.431 3.159 -6.011 1.00 85.19 129 HIS A O 1
ATOM 1010 N N . ILE A 1 130 ? 6.862 1.565 -4.512 1.00 85.38 130 ILE A N 1
ATOM 1011 C CA . ILE A 1 130 ? 5.667 0.749 -4.804 1.00 85.38 130 ILE A CA 1
ATOM 1012 C C . ILE A 1 130 ? 4.359 1.551 -4.754 1.00 85.38 130 ILE A C 1
ATOM 1014 O O . ILE A 1 130 ? 3.494 1.406 -5.619 1.00 85.38 130 ILE A O 1
ATOM 1018 N N . ALA A 1 131 ? 4.215 2.454 -3.780 1.00 87.62 131 ALA A N 1
ATOM 1019 C CA . ALA A 1 131 ? 3.044 3.325 -3.684 1.00 87.62 131 ALA A CA 1
ATOM 1020 C C . ALA A 1 131 ? 2.884 4.250 -4.904 1.00 87.62 131 ALA A C 1
ATOM 1022 O O . ALA A 1 131 ? 1.755 4.525 -5.320 1.00 87.62 131 ALA A O 1
ATOM 1023 N N . ILE A 1 132 ? 3.993 4.679 -5.512 1.00 83.00 132 ILE A N 1
ATOM 1024 C CA . ILE A 1 132 ? 3.999 5.523 -6.711 1.00 83.00 132 ILE A CA 1
ATOM 1025 C C . ILE A 1 132 ? 3.623 4.712 -7.939 1.00 83.00 132 ILE A C 1
ATOM 1027 O O . ILE A 1 132 ? 2.773 5.130 -8.727 1.00 83.00 132 ILE A O 1
ATOM 1031 N N . GLN A 1 133 ? 4.160 3.501 -8.054 1.00 81.12 133 GLN A N 1
ATOM 1032 C CA . GLN A 1 133 ? 3.769 2.573 -9.106 1.00 81.12 133 GLN A CA 1
ATOM 1033 C C . GLN A 1 133 ? 2.264 2.239 -9.035 1.00 81.12 133 GLN A C 1
ATOM 1035 O O . GLN A 1 133 ? 1.557 2.262 -10.043 1.00 81.12 133 GLN A O 1
ATOM 1040 N N . LEU A 1 134 ? 1.716 2.012 -7.841 1.00 85.38 134 LEU A N 1
ATOM 1041 C CA . LEU A 1 134 ? 0.279 1.789 -7.652 1.00 85.38 134 LEU A CA 1
ATOM 1042 C C . LEU A 1 134 ? -0.567 3.011 -8.063 1.00 85.38 134 LEU A C 1
ATOM 1044 O O . LEU A 1 134 ? -1.558 2.855 -8.783 1.00 85.38 134 LEU A O 1
ATOM 1048 N N . ALA A 1 135 ? -0.166 4.226 -7.672 1.00 81.94 135 ALA A N 1
ATOM 1049 C CA . ALA A 1 135 ? -0.847 5.463 -8.072 1.00 81.94 135 ALA A CA 1
ATOM 1050 C C . ALA A 1 135 ? -0.828 5.671 -9.596 1.00 81.94 135 ALA A C 1
ATOM 1052 O O . ALA A 1 135 ? -1.842 6.055 -10.197 1.00 81.94 135 ALA A O 1
ATOM 1053 N N . LEU A 1 136 ? 0.300 5.359 -10.243 1.00 78.56 136 LEU A N 1
ATOM 1054 C CA . LEU A 1 136 ? 0.402 5.396 -11.696 1.00 78.56 136 LEU A CA 1
ATOM 1055 C C . LEU A 1 136 ? -0.581 4.405 -12.328 1.00 78.56 136 LEU A C 1
ATOM 1057 O O . LEU A 1 136 ? -1.338 4.792 -13.217 1.00 78.56 136 LEU A O 1
ATOM 1061 N N . MET A 1 137 ? -0.619 3.148 -11.876 1.00 79.38 137 MET A N 1
ATOM 1062 C CA . MET A 1 137 ? -1.542 2.151 -12.432 1.00 79.38 137 MET A CA 1
ATOM 1063 C C . MET A 1 137 ? -3.007 2.576 -12.287 1.00 79.38 137 MET A C 1
ATOM 1065 O O . MET A 1 137 ? -3.795 2.386 -13.218 1.00 79.38 137 MET A O 1
ATOM 1069 N N . ALA A 1 138 ? -3.374 3.197 -11.161 1.00 80.69 138 ALA A N 1
ATOM 1070 C CA . ALA A 1 138 ? -4.706 3.766 -10.967 1.00 80.69 138 ALA A CA 1
ATOM 1071 C C . ALA A 1 138 ? -5.020 4.880 -11.985 1.00 80.69 138 ALA A C 1
ATOM 1073 O O . ALA A 1 138 ? -6.134 4.937 -12.515 1.00 80.69 138 ALA A O 1
ATOM 1074 N N . SER A 1 139 ? -4.033 5.726 -12.296 1.00 77.06 139 SER A N 1
ATOM 1075 C CA . SER A 1 139 ? -4.153 6.871 -13.210 1.00 77.06 139 SER A CA 1
ATOM 1076 C C . SER A 1 139 ? -4.161 6.464 -14.688 1.00 77.06 139 SER A C 1
ATOM 1078 O O . SER A 1 139 ? -5.001 6.928 -15.461 1.00 77.06 139 SER A O 1
ATOM 1080 N N . CYS A 1 140 ? -3.277 5.551 -15.094 1.00 72.19 140 CYS A N 1
ATOM 1081 C CA . CYS A 1 140 ? -3.200 4.987 -16.447 1.00 72.19 140 CYS A CA 1
ATOM 1082 C C . CYS A 1 140 ? -4.522 4.348 -16.868 1.00 72.19 140 CYS A C 1
ATOM 1084 O O . CYS A 1 140 ? -4.971 4.492 -18.006 1.00 72.19 140 CYS A O 1
ATOM 1086 N N . GLN A 1 141 ? -5.193 3.699 -15.917 1.00 66.62 141 GLN A N 1
ATOM 1087 C CA . GLN A 1 141 ? -6.464 3.042 -16.159 1.00 66.62 141 GLN A CA 1
ATOM 1088 C C . GLN A 1 141 ? -7.587 4.017 -16.564 1.00 66.62 141 GLN A C 1
ATOM 1090 O O . GLN A 1 141 ? -8.553 3.596 -17.204 1.00 66.62 141 GLN A O 1
ATOM 1095 N N . GLN A 1 142 ? -7.434 5.305 -16.234 1.00 60.84 142 GLN A N 1
ATOM 1096 C CA . GLN A 1 142 ? -8.352 6.397 -16.570 1.00 60.84 142 GLN A CA 1
ATOM 1097 C C . GLN A 1 142 ? -7.986 7.105 -17.889 1.00 60.84 142 GLN A C 1
ATOM 1099 O O . GLN A 1 142 ? -8.824 7.799 -18.459 1.00 60.84 142 GLN A O 1
ATOM 1104 N N . ARG A 1 143 ? -6.752 6.937 -18.391 1.00 63.44 143 ARG A N 1
ATOM 1105 C CA . ARG A 1 143 ? -6.179 7.745 -19.488 1.00 63.44 143 ARG A CA 1
ATOM 1106 C C . ARG A 1 143 ? -5.954 6.988 -20.803 1.00 63.44 143 ARG A C 1
ATOM 1108 O O . ARG A 1 143 ? -5.584 7.606 -21.801 1.00 63.44 143 ARG A O 1
ATOM 1115 N N . ASP A 1 144 ? -6.172 5.674 -20.844 1.00 59.84 144 ASP A N 1
ATOM 1116 C CA . ASP A 1 144 ? -5.760 4.864 -21.995 1.00 59.84 144 ASP A CA 1
ATOM 1117 C C . ASP A 1 144 ? -6.683 4.972 -23.220 1.00 59.84 144 ASP A C 1
ATOM 1119 O O . ASP A 1 144 ? -7.698 4.284 -23.338 1.00 59.84 144 ASP A O 1
ATOM 1123 N N . ALA A 1 145 ? -6.295 5.843 -24.155 1.00 53.56 145 ALA A N 1
ATOM 1124 C CA . ALA A 1 145 ? -6.904 5.958 -25.477 1.00 53.56 145 ALA A CA 1
ATOM 1125 C C . ALA A 1 145 ? -5.999 5.515 -26.639 1.00 53.56 145 ALA A C 1
ATOM 1127 O O . ALA A 1 145 ? -6.454 5.522 -27.783 1.00 53.56 145 ALA A O 1
ATOM 1128 N N . ARG A 1 146 ? -4.725 5.177 -26.382 1.00 54.56 146 ARG A N 1
ATOM 1129 C CA . ARG A 1 146 ? -3.716 4.941 -27.437 1.00 54.56 146 ARG A CA 1
ATOM 1130 C C . ARG A 1 146 ? -2.745 3.779 -27.163 1.00 54.56 146 ARG A C 1
ATOM 1132 O O . ARG A 1 146 ? -1.783 3.635 -27.907 1.00 54.56 146 ARG A O 1
ATOM 1139 N N . GLY A 1 147 ? -2.951 2.955 -26.132 1.00 58.59 147 GLY A N 1
ATOM 1140 C CA . GLY A 1 147 ? -2.174 1.727 -25.901 1.00 58.59 147 GLY A CA 1
ATOM 1141 C C . GLY A 1 147 ? -0.771 1.929 -25.313 1.00 58.59 147 GLY A C 1
ATOM 1142 O O . GLY A 1 147 ? -0.137 0.967 -24.896 1.00 58.59 147 GLY A O 1
ATOM 1143 N N . PHE A 1 148 ? -0.281 3.165 -25.212 1.00 63.28 148 PHE A N 1
ATOM 1144 C CA . PHE A 1 148 ? 1.018 3.480 -24.604 1.00 63.28 148 PHE A CA 1
ATOM 1145 C C . PHE A 1 148 ? 1.059 3.141 -23.105 1.00 63.28 148 PHE A C 1
ATOM 1147 O O . PHE A 1 148 ? 1.992 2.498 -22.625 1.00 63.28 148 PHE A O 1
ATOM 1154 N N . TYR A 1 149 ? -0.004 3.495 -22.376 1.00 65.12 149 TYR A N 1
ATOM 1155 C CA . TYR A 1 149 ? -0.133 3.168 -20.956 1.00 65.12 149 TYR A CA 1
ATOM 1156 C C . TYR A 1 149 ? -0.211 1.655 -20.709 1.00 65.12 149 TYR A C 1
ATOM 1158 O O . TYR A 1 149 ? 0.146 1.204 -19.626 1.00 65.12 149 TYR A O 1
ATOM 1166 N N . VAL A 1 150 ? -0.605 0.859 -21.711 1.00 66.75 150 VAL A N 1
ATOM 1167 C CA . VAL A 1 150 ? -0.576 -0.607 -21.621 1.00 66.75 150 VAL A CA 1
ATOM 1168 C C . VAL A 1 150 ? 0.857 -1.106 -21.503 1.00 66.75 150 VAL A C 1
ATOM 1170 O O . VAL A 1 150 ? 1.123 -1.930 -20.637 1.00 66.75 150 VAL A O 1
ATOM 1173 N N . LEU A 1 151 ? 1.787 -0.593 -22.313 1.00 67.12 151 LEU A N 1
ATOM 1174 C CA . LEU A 1 151 ? 3.182 -1.035 -22.264 1.00 67.12 151 LEU A CA 1
ATOM 1175 C C . LEU A 1 151 ? 3.848 -0.642 -20.939 1.00 67.12 151 LEU A C 1
ATOM 1177 O O . LEU A 1 151 ? 4.504 -1.475 -20.317 1.00 67.12 151 LEU A O 1
ATOM 1181 N N . ALA A 1 152 ? 3.600 0.584 -20.463 1.00 67.56 152 ALA A N 1
ATOM 1182 C CA . ALA A 1 152 ? 4.082 1.029 -19.158 1.00 67.56 152 ALA A CA 1
ATOM 1183 C C . ALA A 1 152 ? 3.543 0.137 -18.021 1.00 67.56 152 ALA A C 1
ATOM 1185 O O . ALA A 1 152 ? 4.306 -0.356 -17.194 1.00 67.56 152 ALA A O 1
ATOM 1186 N N . VAL A 1 153 ? 2.239 -0.159 -18.026 1.00 70.75 153 VAL A N 1
ATOM 1187 C CA . VAL A 1 153 ? 1.623 -1.055 -17.034 1.00 70.75 153 VAL A CA 1
ATOM 1188 C C . VAL A 1 153 ? 2.170 -2.481 -17.140 1.00 70.75 153 VAL A C 1
ATOM 1190 O O . VAL A 1 153 ? 2.402 -3.107 -16.112 1.00 70.75 153 VAL A O 1
ATOM 1193 N N . VAL A 1 154 ? 2.410 -3.007 -18.345 1.00 73.62 154 VAL A N 1
ATOM 1194 C CA . VAL A 1 154 ? 2.992 -4.349 -18.535 1.00 73.62 154 VAL A CA 1
ATOM 1195 C C . VAL A 1 154 ? 4.377 -4.436 -17.900 1.00 73.62 154 VAL A C 1
ATOM 1197 O O . VAL A 1 154 ? 4.644 -5.383 -17.162 1.00 73.62 154 VAL A O 1
ATOM 1200 N N . MET A 1 155 ? 5.229 -3.438 -18.132 1.00 71.19 155 MET A N 1
ATOM 1201 C CA . MET A 1 155 ? 6.560 -3.387 -17.529 1.00 71.19 155 MET A CA 1
ATOM 1202 C C . MET A 1 155 ? 6.479 -3.296 -15.999 1.00 71.19 155 MET A C 1
ATOM 1204 O O . MET A 1 155 ? 7.159 -4.046 -15.308 1.00 71.19 155 MET A O 1
ATOM 1208 N N . MET A 1 156 ? 5.599 -2.453 -15.452 1.00 73.06 156 MET A N 1
ATOM 1209 C CA . MET A 1 156 ? 5.406 -2.357 -13.997 1.00 73.06 156 MET A CA 1
ATOM 1210 C C . MET A 1 156 ? 4.897 -3.657 -13.379 1.00 73.06 156 MET A C 1
ATOM 1212 O O . MET A 1 156 ? 5.373 -4.066 -12.329 1.00 73.06 156 MET A O 1
ATOM 1216 N N . VAL A 1 157 ? 3.955 -4.338 -14.035 1.00 76.19 157 VAL A N 1
ATOM 1217 C CA . VAL A 1 157 ? 3.454 -5.639 -13.573 1.00 76.19 157 VAL A CA 1
ATOM 1218 C C . VAL A 1 157 ? 4.569 -6.682 -13.562 1.00 76.19 157 VAL A C 1
ATOM 1220 O O . VAL A 1 157 ? 4.574 -7.542 -12.684 1.00 76.19 157 VAL A O 1
ATOM 1223 N N . HIS A 1 158 ? 5.509 -6.616 -14.508 1.00 76.94 158 HIS A N 1
ATOM 1224 C CA . HIS A 1 158 ? 6.695 -7.467 -14.486 1.00 76.94 158 HIS A CA 1
ATOM 1225 C C . HIS A 1 158 ? 7.560 -7.197 -13.252 1.00 76.94 158 HIS A C 1
ATOM 1227 O O . HIS A 1 158 ? 7.821 -8.144 -12.516 1.00 76.94 158 HIS A O 1
ATOM 1233 N N . PHE A 1 159 ? 7.899 -5.936 -12.967 1.00 73.25 159 PHE A N 1
ATOM 1234 C CA . PHE A 1 159 ? 8.650 -5.576 -11.756 1.00 73.25 159 PHE A CA 1
ATOM 1235 C C . PHE A 1 159 ? 7.949 -6.039 -10.481 1.00 73.25 159 PHE A C 1
ATOM 1237 O O . PHE A 1 159 ? 8.517 -6.792 -9.701 1.00 73.25 159 PHE A O 1
ATOM 1244 N N . MET A 1 160 ? 6.666 -5.705 -10.327 1.00 77.81 160 MET A N 1
ATOM 1245 C CA . MET A 1 160 ? 5.901 -6.088 -9.141 1.00 77.81 160 MET A CA 1
ATOM 1246 C C . MET A 1 160 ? 5.812 -7.607 -8.948 1.00 77.81 160 MET A C 1
ATOM 1248 O O . MET A 1 160 ? 5.641 -8.062 -7.821 1.00 77.81 160 MET A O 1
ATOM 1252 N N . ARG A 1 161 ? 5.893 -8.410 -10.019 1.00 80.00 161 ARG A N 1
ATOM 1253 C CA . ARG A 1 161 ? 5.928 -9.876 -9.909 1.00 80.00 161 ARG A CA 1
ATOM 1254 C C . ARG A 1 161 ? 7.274 -10.388 -9.414 1.00 80.00 161 ARG A C 1
ATOM 1256 O O . ARG A 1 161 ? 7.268 -11.303 -8.597 1.00 80.00 161 ARG A O 1
ATOM 1263 N N . GLU A 1 162 ? 8.380 -9.832 -9.902 1.00 78.12 162 GLU A N 1
ATOM 1264 C CA . GLU A 1 162 ? 9.723 -10.173 -9.409 1.00 78.12 162 GLU A CA 1
ATOM 1265 C C . GLU A 1 162 ? 9.845 -9.809 -7.925 1.00 78.12 162 GLU A C 1
ATOM 1267 O O . GLU A 1 162 ? 10.188 -10.660 -7.102 1.00 78.12 162 GLU A O 1
ATOM 1272 N N . ASP A 1 163 ? 9.432 -8.590 -7.574 1.00 76.44 163 ASP A N 1
ATOM 1273 C CA . ASP A 1 163 ? 9.439 -8.097 -6.198 1.00 76.44 163 ASP A CA 1
ATOM 1274 C C . ASP A 1 163 ? 8.545 -8.961 -5.299 1.00 76.44 163 ASP A C 1
ATOM 1276 O O . ASP A 1 163 ? 8.956 -9.370 -4.215 1.00 76.44 163 ASP A O 1
ATOM 1280 N N . ALA A 1 164 ? 7.335 -9.313 -5.754 1.00 79.25 164 ALA A N 1
ATOM 1281 C CA . ALA A 1 164 ? 6.427 -10.171 -4.994 1.00 79.25 164 ALA A CA 1
ATOM 1282 C C . ALA A 1 164 ? 7.001 -11.575 -4.756 1.00 79.25 164 ALA A C 1
ATOM 1284 O O . ALA A 1 164 ? 6.840 -12.112 -3.662 1.00 79.25 164 ALA A O 1
ATOM 1285 N N . GLN A 1 165 ? 7.673 -12.170 -5.746 1.00 80.44 165 GLN A N 1
ATOM 1286 C CA . GLN A 1 165 ? 8.323 -13.475 -5.589 1.00 80.44 165 GLN A CA 1
ATOM 1287 C C . GLN A 1 165 ? 9.450 -13.414 -4.557 1.00 80.44 165 GLN A C 1
ATOM 1289 O O . GLN A 1 165 ? 9.536 -14.285 -3.691 1.00 80.44 165 GLN A O 1
ATOM 1294 N N . TYR A 1 166 ? 10.270 -12.365 -4.609 1.00 78.75 166 TYR A N 1
ATOM 1295 C CA . TYR A 1 166 ? 11.348 -12.168 -3.648 1.00 78.75 166 TYR A CA 1
ATOM 1296 C C . TYR A 1 166 ? 10.817 -11.914 -2.229 1.00 78.75 166 TYR A C 1
ATOM 1298 O O . TYR A 1 166 ? 11.267 -12.537 -1.266 1.00 78.75 166 TYR A O 1
ATOM 1306 N N . LEU A 1 167 ? 9.821 -11.037 -2.087 1.00 75.81 167 LEU A N 1
ATOM 1307 C CA . LEU A 1 167 ? 9.170 -10.765 -0.806 1.00 75.81 167 LEU A CA 1
ATOM 1308 C C . LEU A 1 167 ? 8.527 -12.019 -0.223 1.00 75.81 167 LEU A C 1
ATOM 1310 O O . LEU A 1 167 ? 8.625 -12.253 0.978 1.00 75.81 167 LEU A O 1
ATOM 1314 N N . GLN A 1 168 ? 7.903 -12.844 -1.064 1.00 79.56 168 GLN A N 1
ATOM 1315 C CA . GLN A 1 168 ? 7.342 -14.112 -0.628 1.00 79.56 168 GLN A CA 1
ATOM 1316 C C . GLN A 1 168 ? 8.430 -15.050 -0.097 1.00 79.56 168 GLN A C 1
ATOM 1318 O O . GLN A 1 168 ? 8.220 -15.631 0.963 1.00 79.56 168 GLN A O 1
ATOM 1323 N N . SER A 1 169 ? 9.591 -15.165 -0.756 1.00 78.56 169 SER A N 1
ATOM 1324 C CA . SER A 1 169 ? 10.702 -15.955 -0.201 1.00 78.56 169 SER A CA 1
ATOM 1325 C C . SER A 1 169 ? 11.193 -15.402 1.138 1.00 78.56 169 SER A C 1
ATOM 1327 O O . SER A 1 169 ? 11.288 -16.153 2.102 1.00 78.56 169 SER A O 1
ATOM 1329 N N . LEU A 1 170 ? 11.386 -14.082 1.238 1.00 72.69 170 LEU A N 1
ATOM 1330 C CA . LEU A 1 170 ? 11.885 -13.440 2.455 1.00 72.69 170 LEU A CA 1
ATOM 1331 C C . LEU A 1 170 ? 10.921 -13.614 3.641 1.00 72.69 170 LEU A C 1
ATOM 1333 O O . LEU A 1 170 ? 11.348 -13.871 4.762 1.00 72.69 170 LEU A O 1
ATOM 1337 N N . LEU A 1 171 ? 9.614 -13.484 3.396 1.00 68.75 171 LEU A N 1
ATOM 1338 C CA . LEU A 1 171 ? 8.585 -13.641 4.423 1.00 68.75 171 LEU A CA 1
ATOM 1339 C C . LEU A 1 171 ? 8.339 -15.109 4.795 1.00 68.75 171 LEU A C 1
ATOM 1341 O O . LEU A 1 171 ? 7.983 -15.378 5.939 1.00 68.75 171 LEU A O 1
ATOM 1345 N N . MET A 1 172 ? 8.496 -16.057 3.865 1.00 61.50 172 MET A N 1
ATOM 1346 C CA . MET A 1 172 ? 8.352 -17.487 4.170 1.00 61.50 172 MET A CA 1
ATOM 1347 C C . MET A 1 172 ? 9.529 -18.011 5.003 1.00 61.50 172 MET A C 1
ATOM 1349 O O . MET A 1 172 ? 9.290 -18.757 5.951 1.00 61.50 172 MET A O 1
ATOM 1353 N N . ASP A 1 173 ? 10.750 -17.535 4.746 1.00 54.69 173 ASP A N 1
ATOM 1354 C CA . ASP A 1 173 ? 11.930 -17.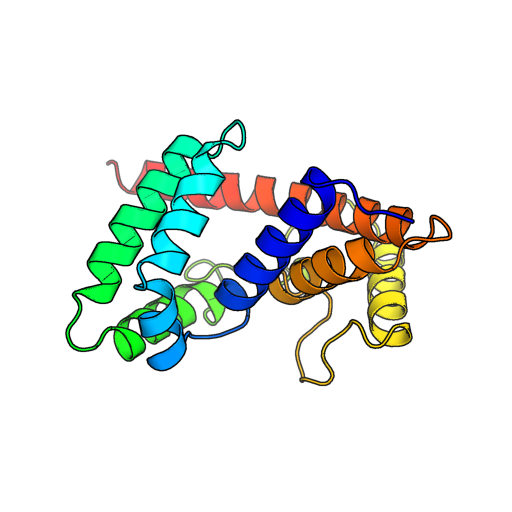869 5.556 1.00 54.69 173 ASP A CA 1
ATOM 1355 C C . ASP A 1 173 ? 11.778 -17.394 7.022 1.00 54.69 173 ASP A C 1
ATOM 1357 O O . ASP A 1 173 ? 12.168 -18.091 7.964 1.00 54.69 173 ASP A O 1
ATOM 1361 N N . ASP A 1 174 ? 11.142 -16.237 7.238 1.00 49.97 174 ASP A N 1
ATOM 1362 C CA . ASP A 1 174 ? 10.908 -15.666 8.574 1.00 49.97 174 ASP A CA 1
ATOM 1363 C C . ASP A 1 174 ? 9.744 -16.352 9.332 1.00 49.97 174 ASP A C 1
ATOM 1365 O O . ASP A 1 174 ? 9.703 -16.361 10.566 1.00 49.97 174 ASP A O 1
ATOM 1369 N N . VAL A 1 175 ? 8.796 -16.971 8.611 1.00 46.00 175 VAL A N 1
ATOM 1370 C CA . VAL A 1 175 ? 7.691 -17.760 9.194 1.00 46.00 175 VAL A CA 1
ATOM 1371 C C . VAL A 1 175 ? 8.166 -19.137 9.664 1.00 46.00 175 VAL A C 1
ATOM 1373 O O . VAL A 1 175 ? 7.724 -19.590 10.724 1.00 46.00 175 VAL A O 1
ATOM 1376 N N . ASP A 1 176 ? 9.090 -19.778 8.947 1.00 42.34 176 ASP A N 1
ATOM 1377 C CA . ASP A 1 176 ? 9.670 -21.059 9.374 1.00 42.34 176 ASP A CA 1
ATOM 1378 C C . ASP A 1 176 ? 10.549 -20.902 10.628 1.00 42.34 176 ASP A C 1
ATOM 1380 O O . ASP A 1 176 ? 10.536 -21.767 11.506 1.00 42.34 176 ASP A O 1
ATOM 1384 N N . CYS A 1 177 ? 11.214 -19.754 10.799 1.00 37.19 177 CYS A N 1
ATOM 1385 C CA . CYS A 1 177 ? 12.031 -19.466 11.983 1.00 37.19 177 CYS A CA 1
ATOM 1386 C C . CYS A 1 177 ? 11.220 -19.162 13.257 1.00 37.19 177 CYS A C 1
ATOM 1388 O O . CYS A 1 177 ? 11.744 -19.304 14.359 1.00 37.19 177 CYS A O 1
ATOM 1390 N N . ARG A 1 178 ? 9.948 -18.750 13.146 1.00 40.59 178 ARG A N 1
ATOM 1391 C CA . ARG A 1 178 ? 9.075 -18.466 14.309 1.00 40.59 178 ARG A CA 1
ATOM 1392 C C . ARG A 1 178 ? 8.257 -19.674 14.779 1.00 40.59 178 ARG A C 1
ATOM 1394 O O . ARG A 1 178 ? 7.527 -19.558 15.761 1.00 40.59 178 ARG A O 1
ATOM 1401 N N . ASN A 1 179 ? 8.374 -20.812 14.093 1.00 39.09 179 ASN A N 1
ATOM 1402 C CA . ASN A 1 179 ? 7.697 -22.069 14.422 1.00 39.09 179 ASN A CA 1
ATOM 1403 C C . ASN A 1 179 ? 8.646 -23.139 15.007 1.00 39.09 179 ASN A C 1
ATOM 1405 O O . ASN A 1 179 ? 8.287 -24.319 15.019 1.00 39.09 179 ASN A O 1
ATOM 1409 N N . HIS A 1 180 ? 9.841 -22.760 15.476 1.00 36.59 180 HIS A N 1
ATOM 1410 C CA . HIS A 1 180 ? 10.761 -23.614 16.243 1.00 36.59 180 HIS A CA 1
ATOM 1411 C C . HIS A 1 180 ? 11.126 -22.970 17.580 1.00 36.59 180 HIS A C 1
ATOM 1413 O O . HIS A 1 180 ? 11.391 -21.748 17.597 1.00 36.59 180 HIS A O 1
#

Secondary structure (DSSP, 8-state):
----HHHHHHHHHHHHHHHHHHSPPPHHHHHHHTSHHHHHHHHHGGGSTT-HHHHHHHHHHHHHHHH-TTHHHHHHHHHIIIIISPTTTS--SBGGGS---S-HHHHHHHHHHHHHTT-S-SSS--TTBHHHHHHHHHHHHHH-SSSHHHHHHHHHHHHHHHHHHHHHHHHHHHHHHTT-

pLDDT: mean 78.31, std 14.36, range [36.59, 94.81]

InterPro domains:
  IPR020945 DMSO/Nitrate reductase chaperone [PF02613] (51-144)
  IPR036411 TorD-like superfamily [SSF89155] (8-168)
  IPR050289 TorD/DmsD family chaperones [PTHR34227] (1-140)

Organism: NCBI:txid1192842

Foldseek 3Di:
DDQDPVLLLLLVVLLVVLVVQVAQDDPVRLVVCVDPVVLVSLCVCLVPPPCVVVSVVVVVVSVVLSPDPPSSVVSRVVSCQADVDDPPRHDHQFLVVADDPDDPVVVVVLQVVCVVVCLPDPDPDGCRGSSSLSNLSSVLSVVDPDCPSVVSNVVSVRSVVRSVVRVVVSVVVVVVVVVD

Sequence (180 aa):
MRHSPLTSRRAAVYQWFSQLLFQELSEAQLAALGSQESRVWIASLSAIPGLASDIKGFERSLTRVLQRAARAQELAADFASLFLLAPPVGVSPYAGHYPHTTPAQERRQMNALLVEQELAPRENEASDHIAIQLALMASCQQRDARGFYVLAVVMMVHFMREDAQYLQSLLMDDVDCRNH

Radius of gyration: 17.49 Å; chains: 1; bounding box: 38×40×50 Å